Protein AF-A0A150N7F3-F1 (afdb_monomer_lite)

Radius of gyration: 11.74 Å; chains: 1; bounding box: 29×27×26 Å

Sequence (69 aa):
MIKKRKHVANLFFQHGDDAFTVEDASGLKAADLATENDKIDLYVVDSEFNWTFVMTHESGWLGPYFSRR

Foldseek 3Di:
DDQDQQQKKKKDKVVDPDIDIDRRCRVPDPVNVDDPDLQIKMWIAHPVRQKIWIAHSPPPPDGIDIDGD

InterPro domains:
  IPR025454 Protein of unknown function DUF4275 [PF14101] (4-66)

Organism: Geobacillus stearothermophilus (NCBI:txid1422)

pLDDT: mean 82.55, std 13.01, range [37.44, 94.25]

Secondary structure (DSSP, 8-state):
------SSEEEEETT---EEEETTGGG--GGGG--S-TT--EEEEETT-SEEEEE-S-TTTS--EEEE-

Structure (mmCIF, N/CA/C/O backbone):
data_AF-A0A150N7F3-F1
#
_entry.id   AF-A0A150N7F3-F1
#
loop_
_atom_site.group_PDB
_atom_site.id
_atom_site.type_symbol
_atom_site.label_atom_id
_atom_site.label_alt_id
_atom_site.label_comp_id
_atom_site.label_asym_id
_atom_site.label_entity_id
_atom_site.label_seq_id
_atom_site.pdbx_PDB_ins_code
_atom_site.Cartn_x
_atom_site.Cartn_y
_atom_site.Cartn_z
_atom_site.occupancy
_atom_site.B_iso_or_equiv
_atom_site.auth_seq_id
_atom_site.auth_comp_id
_atom_site.auth_asym_id
_atom_site.auth_atom_id
_atom_site.pdbx_PDB_model_num
ATOM 1 N N . MET A 1 1 ? -7.091 14.981 9.354 1.00 41.91 1 MET A N 1
ATOM 2 C CA . MET A 1 1 ? -6.703 13.658 8.812 1.00 41.91 1 MET A CA 1
ATOM 3 C C . MET A 1 1 ? -7.410 12.583 9.625 1.00 41.91 1 MET A C 1
ATOM 5 O O . MET A 1 1 ? -7.229 12.549 10.835 1.00 41.91 1 MET A O 1
ATOM 9 N N . ILE A 1 2 ? -8.265 11.768 9.006 1.00 37.44 2 ILE A N 1
ATOM 10 C CA . ILE A 1 2 ? -8.992 10.693 9.700 1.00 37.44 2 ILE A CA 1
ATOM 11 C C . ILE A 1 2 ? -8.026 9.512 9.876 1.00 37.44 2 ILE A C 1
ATOM 13 O O . ILE A 1 2 ? -7.586 8.931 8.888 1.00 37.44 2 ILE A O 1
ATOM 17 N N . LYS A 1 3 ? -7.671 9.161 11.119 1.00 47.84 3 LYS A N 1
ATOM 18 C CA . LYS A 1 3 ? -6.924 7.929 11.425 1.00 47.84 3 LYS A CA 1
ATOM 19 C C . LYS A 1 3 ? -7.916 6.769 11.520 1.00 47.84 3 LYS A C 1
ATOM 21 O O . LYS A 1 3 ? -8.661 6.685 12.492 1.00 47.84 3 LYS A O 1
ATOM 26 N N . LYS A 1 4 ? -7.937 5.873 10.530 1.00 54.41 4 LYS A N 1
ATOM 27 C CA . LYS A 1 4 ? -8.594 4.564 10.670 1.00 54.41 4 LYS A CA 1
ATOM 28 C C . LYS A 1 4 ? -7.622 3.577 11.312 1.00 54.41 4 LYS A C 1
ATOM 30 O O . LYS A 1 4 ? -6.446 3.558 10.955 1.00 54.41 4 LYS A O 1
ATOM 35 N N . ARG A 1 5 ? -8.110 2.758 12.251 1.00 57.53 5 ARG A N 1
ATOM 36 C CA . ARG A 1 5 ? -7.353 1.603 12.748 1.00 57.53 5 ARG A CA 1
ATOM 37 C C . ARG A 1 5 ? -7.261 0.585 11.617 1.00 57.53 5 ARG A C 1
ATOM 39 O O . ARG A 1 5 ? -8.273 0.005 11.237 1.00 57.53 5 ARG A O 1
ATOM 46 N N . LYS A 1 6 ? -6.067 0.431 11.051 1.00 62.38 6 LYS A N 1
ATOM 47 C CA . LYS A 1 6 ? -5.757 -0.625 10.091 1.00 62.38 6 LYS A CA 1
ATOM 48 C C . LYS A 1 6 ? -5.326 -1.834 10.914 1.00 62.38 6 LYS A C 1
ATOM 50 O O . LYS A 1 6 ? -4.204 -1.854 11.397 1.00 62.38 6 LYS A O 1
ATOM 55 N N . HIS A 1 7 ? -6.243 -2.758 11.180 1.00 73.62 7 HIS A N 1
ATOM 56 C CA . HIS A 1 7 ? -5.850 -4.027 11.791 1.00 73.62 7 HIS A CA 1
ATOM 57 C C . HIS A 1 7 ? -5.178 -4.866 10.708 1.00 73.62 7 HIS A C 1
ATOM 59 O O . HIS A 1 7 ? -3.971 -5.035 10.745 1.00 73.62 7 HIS A O 1
ATOM 65 N N . VAL A 1 8 ? -5.918 -5.186 9.647 1.00 81.62 8 VAL A N 1
ATOM 66 C CA . VAL A 1 8 ? -5.399 -5.917 8.490 1.00 81.62 8 VAL A CA 1
ATOM 67 C C . VAL A 1 8 ? -5.395 -5.026 7.248 1.00 81.62 8 VAL A C 1
ATOM 69 O O . VAL A 1 8 ? -6.343 -4.264 7.030 1.00 81.62 8 VAL A O 1
ATOM 72 N N . ALA A 1 9 ? -4.337 -5.112 6.442 1.00 90.88 9 ALA A N 1
ATOM 73 C CA . ALA A 1 9 ? -4.264 -4.495 5.120 1.00 90.88 9 ALA A CA 1
ATOM 74 C C . ALA A 1 9 ? -3.710 -5.480 4.086 1.00 90.88 9 ALA A C 1
ATOM 76 O O . ALA A 1 9 ? -2.824 -6.268 4.405 1.00 90.88 9 ALA A O 1
ATOM 77 N N . ASN A 1 10 ? -4.206 -5.405 2.852 1.00 94.25 10 ASN A N 1
ATOM 78 C CA . ASN A 1 10 ? -3.695 -6.187 1.727 1.00 94.25 10 ASN A CA 1
ATOM 79 C C . ASN A 1 10 ? -2.959 -5.274 0.749 1.00 94.25 10 ASN A C 1
ATOM 81 O O . ASN A 1 10 ? -3.436 -4.176 0.453 1.00 94.25 10 ASN A O 1
ATOM 85 N N . LEU A 1 11 ? -1.801 -5.727 0.282 1.00 94.25 11 LEU A N 1
ATOM 86 C CA . LEU A 1 11 ? -0.915 -5.031 -0.640 1.00 94.25 11 LEU A CA 1
ATOM 87 C C . LEU A 1 11 ? -0.918 -5.750 -1.987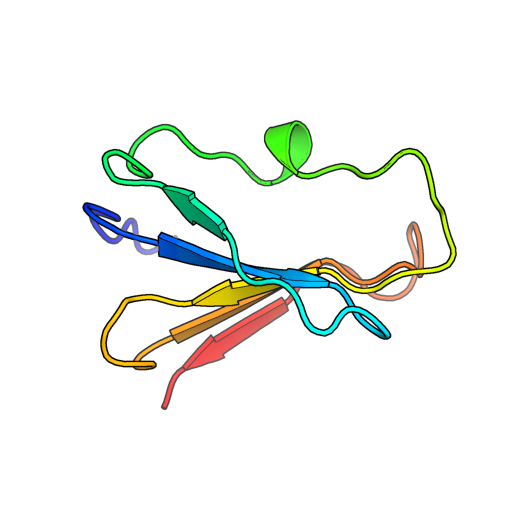 1.00 94.25 11 LEU A C 1
A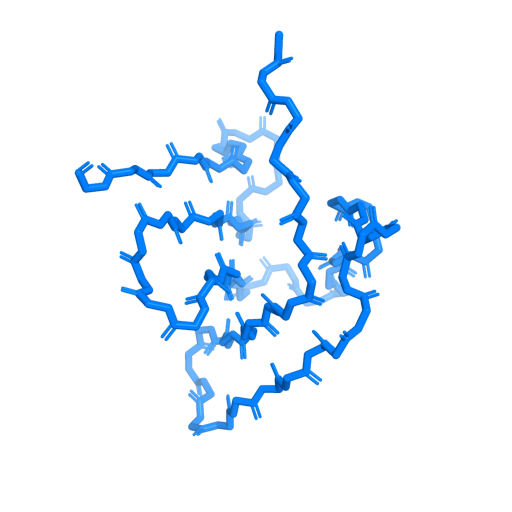TOM 89 O O . LEU A 1 11 ? -0.754 -6.969 -2.032 1.00 94.25 11 LEU A O 1
ATOM 93 N N . PHE A 1 12 ? -1.040 -4.977 -3.061 1.00 94.06 12 PHE A N 1
ATOM 94 C CA . PHE A 1 12 ? -0.956 -5.443 -4.442 1.00 94.06 12 PHE A CA 1
ATOM 95 C C . PHE A 1 12 ? 0.035 -4.577 -5.205 1.00 94.06 12 PHE A C 1
ATOM 97 O O . PHE A 1 12 ? 0.034 -3.355 -5.047 1.00 94.06 12 PHE A O 1
ATOM 104 N N . PHE A 1 13 ? 0.837 -5.199 -6.059 1.00 91.88 13 PHE A N 1
ATOM 105 C CA . PHE A 1 13 ? 1.781 -4.502 -6.922 1.00 91.88 13 PHE A CA 1
ATOM 106 C C . PHE A 1 13 ? 1.259 -4.506 -8.352 1.00 91.88 13 PHE A C 1
ATOM 108 O O . PHE A 1 13 ? 0.777 -5.525 -8.848 1.00 91.88 13 PHE A O 1
ATOM 115 N N . GLN A 1 14 ? 1.364 -3.371 -9.033 1.00 89.56 14 GLN A N 1
ATOM 116 C CA . GLN A 1 14 ? 1.085 -3.301 -10.458 1.00 89.56 14 GLN A CA 1
ATOM 117 C C . GLN A 1 14 ? 1.952 -4.328 -11.202 1.00 89.56 14 GLN A C 1
ATOM 119 O O . GLN A 1 14 ? 3.152 -4.425 -10.957 1.00 89.56 14 GLN A O 1
ATOM 124 N N . HIS A 1 15 ? 1.334 -5.094 -12.105 1.00 89.25 15 HIS A N 1
ATOM 125 C CA . HIS A 1 15 ? 1.963 -6.194 -12.854 1.00 89.25 15 HIS A CA 1
ATOM 126 C C . HIS A 1 15 ? 2.373 -7.426 -12.027 1.00 89.25 15 HIS A C 1
ATOM 128 O O . HIS A 1 15 ? 3.013 -8.322 -12.575 1.00 89.25 15 HIS A O 1
ATOM 134 N N . GLY A 1 16 ? 2.006 -7.491 -10.744 1.00 87.94 16 GLY A N 1
ATOM 135 C CA . GLY A 1 16 ? 2.171 -8.678 -9.909 1.00 87.94 16 GLY A CA 1
ATOM 136 C C . GLY A 1 16 ? 0.865 -9.455 -9.750 1.00 87.94 16 GLY A C 1
ATOM 137 O O . GLY A 1 16 ? -0.202 -8.856 -9.626 1.00 87.94 16 GLY A O 1
ATOM 138 N N . ASP A 1 17 ? 0.970 -10.783 -9.705 1.00 93.50 17 ASP A N 1
ATOM 139 C CA . ASP A 1 17 ? -0.150 -11.681 -9.379 1.00 93.50 17 ASP A CA 1
ATOM 140 C C . ASP A 1 17 ? -0.212 -12.022 -7.877 1.00 93.50 17 ASP A C 1
ATOM 142 O O . ASP A 1 17 ? -1.193 -12.589 -7.394 1.00 93.50 17 ASP A O 1
ATOM 146 N N . ASP A 1 18 ? 0.829 -11.653 -7.127 1.00 92.38 18 ASP A N 1
ATOM 147 C CA . ASP A 1 18 ? 0.930 -11.895 -5.693 1.00 92.38 18 ASP A CA 1
ATOM 148 C C . ASP A 1 18 ? 0.242 -10.796 -4.872 1.00 92.38 18 ASP A C 1
ATOM 150 O O . ASP A 1 18 ? 0.261 -9.608 -5.214 1.00 92.38 18 ASP A O 1
ATOM 154 N N . ALA A 1 19 ? -0.308 -11.200 -3.727 1.00 91.62 19 ALA A N 1
ATOM 155 C CA . ALA A 1 19 ? -0.860 -10.303 -2.722 1.00 91.62 19 ALA A CA 1
ATOM 156 C C . ALA A 1 19 ? -0.227 -10.579 -1.357 1.00 91.62 19 ALA A C 1
ATOM 158 O O . ALA A 1 19 ? -0.037 -11.732 -0.965 1.00 91.62 19 ALA A O 1
ATOM 159 N N . PHE A 1 20 ? 0.056 -9.513 -0.610 1.00 92.62 20 PHE A N 1
ATOM 160 C CA . PHE A 1 20 ? 0.645 -9.610 0.725 1.00 92.62 20 PHE A CA 1
ATOM 161 C C . PHE A 1 20 ? -0.319 -9.067 1.769 1.00 92.62 20 PHE A C 1
ATOM 163 O O . PHE A 1 20 ? -0.846 -7.966 1.624 1.00 92.62 20 PHE A O 1
ATOM 170 N N . THR A 1 21 ? -0.515 -9.812 2.852 1.00 93.56 21 THR A N 1
ATOM 171 C CA . THR A 1 21 ? -1.350 -9.382 3.976 1.00 93.56 21 THR A CA 1
ATOM 172 C C . THR A 1 21 ? -0.474 -8.923 5.135 1.00 93.56 21 THR A C 1
ATOM 174 O O . THR A 1 21 ? 0.444 -9.622 5.557 1.00 93.56 21 THR A O 1
ATOM 177 N N . VAL A 1 22 ? -0.782 -7.745 5.671 1.00 91.06 22 VAL A N 1
ATOM 178 C CA . VAL A 1 22 ? -0.170 -7.192 6.882 1.00 91.06 22 VAL A CA 1
ATOM 179 C C . VAL A 1 22 ? -1.201 -7.273 8.002 1.00 91.06 22 VAL A C 1
ATOM 181 O O . VAL A 1 22 ? -2.192 -6.544 7.974 1.00 91.06 22 VAL A O 1
ATOM 184 N N . GLU A 1 23 ? -0.982 -8.169 8.968 1.00 86.38 23 GLU A N 1
ATOM 185 C CA . GLU A 1 23 ? -1.941 -8.474 10.047 1.00 86.38 23 GLU A CA 1
ATOM 186 C C . GLU A 1 23 ? -1.999 -7.426 11.173 1.00 86.38 23 GLU A C 1
ATOM 188 O O . GLU A 1 23 ? -2.996 -7.362 11.892 1.00 86.38 23 GLU A O 1
ATOM 193 N N . ASP A 1 24 ? -0.959 -6.595 11.314 1.00 87.69 24 ASP A N 1
ATOM 194 C CA . ASP A 1 24 ? -0.943 -5.406 12.176 1.00 87.69 24 ASP A CA 1
ATOM 195 C C . ASP A 1 24 ? -0.448 -4.191 11.385 1.00 87.69 24 ASP A C 1
ATOM 197 O O . ASP A 1 24 ? 0.690 -3.731 11.497 1.00 87.69 24 ASP A O 1
ATOM 201 N N . ALA A 1 25 ? -1.324 -3.663 10.534 1.00 86.69 25 ALA A N 1
ATOM 202 C CA . ALA A 1 25 ? -0.998 -2.521 9.683 1.00 86.69 25 ALA A CA 1
ATOM 203 C C . ALA A 1 25 ? -1.149 -1.166 10.408 1.00 86.69 25 ALA A C 1
ATOM 205 O O . ALA A 1 25 ? -1.108 -0.107 9.771 1.00 86.69 25 ALA A O 1
ATOM 206 N N . SER A 1 26 ? -1.334 -1.166 11.733 1.00 85.50 26 SER A N 1
ATOM 207 C CA . SER A 1 26 ? -1.634 0.041 12.513 1.00 85.50 26 SER A CA 1
ATOM 208 C C . SER A 1 26 ? -0.472 1.040 12.517 1.00 85.50 26 SER A C 1
ATOM 210 O O . SER A 1 26 ? -0.695 2.255 12.535 1.00 85.50 26 SER A O 1
ATOM 212 N N . GLY A 1 27 ? 0.756 0.521 12.436 1.00 86.00 27 GLY A N 1
ATOM 213 C CA . GLY A 1 27 ? 1.994 1.286 12.323 1.00 86.00 27 GLY A CA 1
ATOM 214 C C . GLY A 1 27 ? 2.448 1.576 10.893 1.00 86.00 27 GLY A C 1
ATOM 215 O O . GLY A 1 27 ? 3.390 2.347 10.736 1.00 86.00 27 GLY A O 1
ATOM 216 N N . LEU A 1 28 ? 1.793 1.008 9.872 1.00 86.12 28 LEU A N 1
ATOM 217 C CA . LEU A 1 28 ? 2.244 1.073 8.481 1.00 86.12 28 LEU A CA 1
ATOM 218 C C . LEU A 1 28 ? 2.123 2.496 7.915 1.00 86.12 28 LEU A C 1
ATOM 220 O O . LEU A 1 28 ? 1.015 3.030 7.740 1.00 86.12 28 LEU A O 1
ATOM 224 N N . LYS A 1 29 ? 3.268 3.107 7.605 1.00 86.94 29 LYS A N 1
ATOM 225 C CA . LYS A 1 29 ? 3.382 4.439 7.002 1.00 86.94 29 LYS A CA 1
ATOM 226 C C . LYS A 1 29 ? 3.660 4.315 5.512 1.00 86.94 29 LYS A C 1
ATOM 228 O O . LYS A 1 29 ? 4.248 3.352 5.046 1.00 86.94 29 LYS A O 1
ATOM 233 N N . ALA A 1 30 ? 3.299 5.355 4.763 1.00 82.94 30 ALA A N 1
ATOM 234 C CA . ALA A 1 30 ? 3.612 5.430 3.337 1.00 82.94 30 ALA A CA 1
ATOM 235 C C . ALA A 1 30 ? 5.125 5.312 3.064 1.00 82.94 30 ALA A C 1
ATOM 237 O O . ALA A 1 30 ? 5.518 4.669 2.106 1.00 82.94 30 ALA A O 1
ATOM 238 N N . ALA A 1 31 ? 5.974 5.872 3.932 1.00 83.56 31 ALA A N 1
ATOM 239 C CA . ALA A 1 31 ? 7.428 5.765 3.793 1.00 83.56 31 ALA A CA 1
ATOM 240 C C . ALA A 1 31 ? 7.950 4.319 3.896 1.00 83.56 31 ALA A C 1
ATOM 242 O O . ALA A 1 31 ? 8.975 4.015 3.300 1.00 83.56 31 ALA A O 1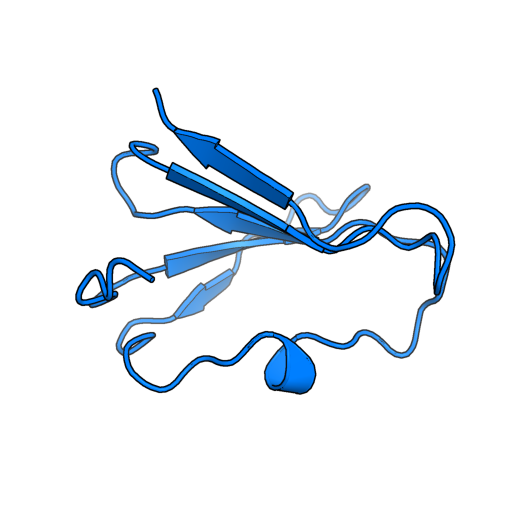
ATOM 243 N N . ASP A 1 32 ? 7.234 3.434 4.599 1.00 84.25 32 ASP A N 1
ATOM 244 C CA . ASP A 1 32 ? 7.598 2.015 4.729 1.00 84.25 32 ASP A CA 1
ATOM 245 C C . 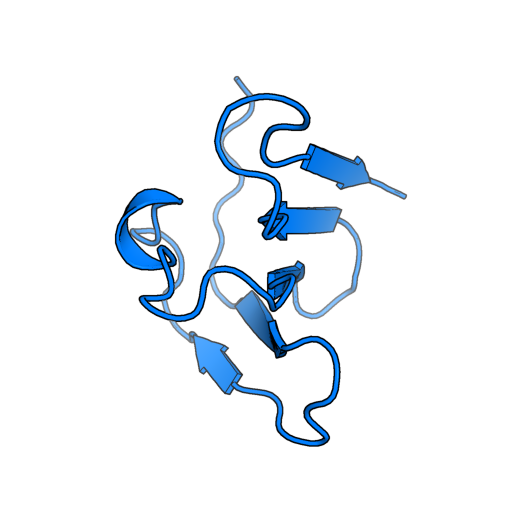ASP A 1 32 ? 7.266 1.218 3.453 1.00 84.25 32 ASP A C 1
ATOM 247 O O . ASP A 1 32 ? 7.674 0.072 3.302 1.00 84.25 32 ASP A O 1
ATOM 251 N N . LEU A 1 33 ? 6.492 1.825 2.550 1.00 81.00 33 LEU A N 1
ATOM 252 C CA . LEU A 1 33 ? 6.009 1.244 1.301 1.00 81.00 33 LEU A CA 1
ATOM 253 C C . LEU A 1 33 ? 6.751 1.776 0.073 1.00 81.00 33 LEU A C 1
ATOM 255 O O . LEU A 1 33 ? 6.421 1.396 -1.049 1.00 81.00 33 LEU A O 1
ATOM 259 N N . ALA A 1 34 ? 7.723 2.668 0.281 1.00 73.44 34 ALA A N 1
ATOM 260 C CA . ALA A 1 34 ? 8.550 3.188 -0.789 1.00 73.44 34 ALA A CA 1
ATOM 261 C C . ALA A 1 34 ? 9.305 2.025 -1.442 1.00 73.44 34 ALA A C 1
ATOM 263 O O . ALA A 1 34 ? 10.142 1.372 -0.820 1.00 73.44 34 ALA A O 1
ATOM 264 N N . THR A 1 35 ? 8.965 1.751 -2.695 1.00 66.50 35 THR A N 1
ATOM 265 C CA . THR A 1 35 ? 9.616 0.727 -3.506 1.00 66.50 35 THR A CA 1
ATOM 266 C C . THR A 1 35 ? 10.853 1.336 -4.167 1.00 66.50 35 THR A C 1
ATOM 268 O O . THR A 1 35 ? 10.806 2.469 -4.642 1.00 66.50 35 THR A O 1
ATOM 271 N N . GLU A 1 36 ? 11.963 0.592 -4.220 1.00 64.25 36 GLU A N 1
ATOM 272 C CA . GLU A 1 36 ? 13.147 0.989 -5.005 1.00 64.25 36 GLU A CA 1
ATOM 273 C C . GLU A 1 36 ? 12.861 1.010 -6.516 1.00 64.25 36 GLU A C 1
ATOM 275 O O . GLU A 1 36 ? 13.594 1.624 -7.286 1.00 64.25 36 GLU A O 1
ATOM 280 N N . ASN A 1 37 ? 11.791 0.337 -6.944 1.00 69.00 37 ASN A N 1
ATOM 281 C CA . ASN A 1 37 ? 11.347 0.282 -8.323 1.00 69.00 37 ASN A CA 1
ATOM 282 C C . ASN A 1 37 ? 10.405 1.460 -8.615 1.00 69.00 37 ASN A C 1
ATOM 284 O O . ASN A 1 37 ? 9.242 1.470 -8.207 1.00 69.00 37 ASN A O 1
ATOM 288 N N . ASP A 1 38 ? 10.921 2.438 -9.352 1.00 70.75 38 ASP A N 1
ATOM 289 C CA . ASP A 1 38 ? 10.269 3.686 -9.759 1.00 70.75 38 ASP A CA 1
ATOM 290 C C . ASP A 1 38 ? 9.256 3.514 -10.903 1.00 70.75 38 ASP A C 1
ATOM 292 O O . ASP A 1 38 ? 8.866 4.491 -11.542 1.00 70.75 38 ASP A O 1
ATOM 296 N N . LYS A 1 39 ? 8.832 2.275 -11.189 1.00 81.75 3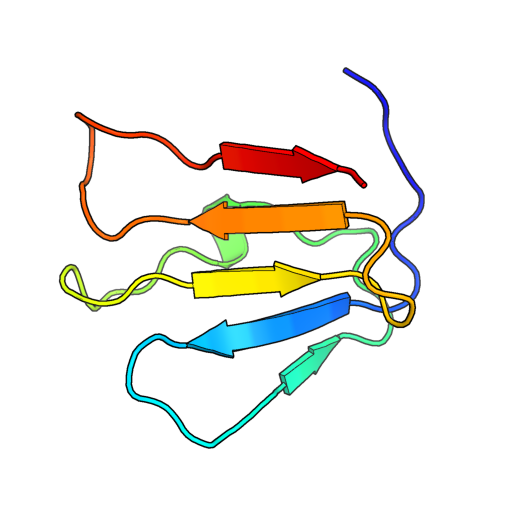9 LYS A N 1
ATOM 297 C CA . LYS A 1 39 ? 7.954 1.938 -12.325 1.00 81.75 39 LYS A CA 1
ATOM 298 C C . LYS A 1 39 ? 6.728 1.116 -11.956 1.00 81.75 39 LYS A C 1
ATOM 300 O O . LYS A 1 39 ? 6.059 0.616 -12.857 1.00 81.75 39 LYS A O 1
ATOM 305 N N . ILE A 1 40 ? 6.459 0.925 -10.667 1.00 87.69 40 ILE A N 1
ATOM 306 C CA . ILE A 1 40 ? 5.314 0.135 -10.210 1.00 87.69 40 ILE A CA 1
ATOM 307 C C . ILE A 1 40 ? 4.449 0.933 -9.246 1.00 87.69 40 ILE A C 1
ATOM 309 O O . ILE A 1 40 ? 4.944 1.535 -8.293 1.00 87.69 40 ILE A O 1
ATOM 313 N N . ASP A 1 41 ? 3.144 0.895 -9.478 1.00 90.38 41 ASP A N 1
ATOM 314 C CA . ASP A 1 41 ? 2.176 1.371 -8.504 1.00 90.38 41 ASP A CA 1
ATOM 315 C C . ASP A 1 41 ? 1.930 0.290 -7.434 1.00 90.38 41 ASP A C 1
ATOM 317 O O . ASP A 1 41 ? 1.867 -0.910 -7.721 1.00 90.38 41 ASP A O 1
ATOM 321 N N . LEU A 1 42 ? 1.759 0.715 -6.185 1.00 92.00 42 LEU A N 1
ATOM 322 C CA . LEU A 1 42 ? 1.378 -0.128 -5.056 1.00 92.00 42 LEU A CA 1
ATOM 323 C C . LEU A 1 42 ? -0.022 0.255 -4.575 1.00 92.00 42 LEU A C 1
ATOM 325 O O . LEU A 1 42 ? -0.316 1.422 -4.312 1.00 92.00 42 LEU A O 1
ATOM 329 N N . TYR A 1 43 ? -0.861 -0.748 -4.355 1.00 93.00 43 TYR A N 1
ATOM 330 C CA . TYR A 1 43 ? -2.209 -0.589 -3.827 1.00 93.00 43 TYR A CA 1
ATOM 331 C C . TYR A 1 43 ? -2.291 -1.205 -2.438 1.00 93.00 43 TYR A C 1
ATOM 333 O O . TYR A 1 43 ? -1.909 -2.353 -2.240 1.00 93.00 43 TYR A O 1
ATOM 341 N N . VAL A 1 44 ? -2.831 -0.456 -1.483 1.00 93.44 44 VAL A N 1
ATOM 342 C CA . VAL A 1 44 ? -3.105 -0.913 -0.121 1.00 93.44 44 VAL A CA 1
ATOM 343 C C . VAL A 1 44 ? -4.593 -0.788 0.143 1.00 93.44 44 VAL A C 1
ATOM 345 O O . VAL A 1 44 ? -5.152 0.302 0.028 1.00 93.44 44 VAL A O 1
ATOM 348 N N . VAL A 1 45 ? -5.235 -1.876 0.542 1.00 93.00 45 VAL A N 1
ATOM 349 C CA . VAL A 1 45 ? -6.676 -1.914 0.830 1.00 93.00 45 VAL A CA 1
ATOM 350 C C . VAL A 1 45 ? -6.939 -2.504 2.206 1.00 93.00 45 VAL A C 1
ATOM 352 O O . VAL A 1 45 ? -6.120 -3.266 2.724 1.00 93.00 45 VAL A O 1
ATOM 355 N N . ASP A 1 46 ? -8.085 -2.191 2.806 1.00 92.31 46 ASP A N 1
ATOM 356 C CA . ASP A 1 46 ? -8.612 -3.030 3.883 1.00 92.31 46 ASP A CA 1
ATOM 357 C C . ASP A 1 46 ? -9.237 -4.317 3.338 1.00 92.31 46 ASP A C 1
ATOM 359 O O . ASP A 1 46 ? -9.573 -4.417 2.160 1.00 92.31 46 ASP A O 1
ATOM 363 N N . SER A 1 47 ? -9.430 -5.303 4.215 1.00 89.56 47 SER A N 1
ATOM 364 C CA . SER A 1 47 ? -9.976 -6.622 3.864 1.00 89.56 47 SER A CA 1
ATOM 365 C C . SER A 1 47 ? -11.355 -6.582 3.201 1.00 89.56 47 SER A C 1
ATOM 367 O O . SER A 1 47 ? -11.718 -7.505 2.480 1.00 89.56 47 SER A O 1
ATOM 369 N N . GLU A 1 48 ? -12.123 -5.523 3.441 1.00 91.69 48 GLU A N 1
ATOM 370 C CA . GLU A 1 48 ? -13.462 -5.327 2.885 1.00 91.69 48 GLU A CA 1
ATOM 371 C C . GLU A 1 48 ? -13.481 -4.386 1.667 1.00 91.69 48 GLU A C 1
ATOM 373 O O . GLU A 1 48 ? -14.548 -4.128 1.112 1.00 91.69 48 GLU A O 1
ATOM 378 N N . PHE A 1 49 ? -12.323 -3.871 1.233 1.00 90.25 49 PHE A N 1
ATOM 379 C CA . PHE A 1 49 ? -12.207 -2.914 0.125 1.00 90.25 49 PHE A CA 1
ATOM 380 C C . PHE A 1 49 ? -13.075 -1.651 0.310 1.00 90.25 49 PHE A C 1
ATOM 382 O O . PHE A 1 49 ? -13.602 -1.082 -0.650 1.00 90.25 49 PHE A O 1
ATOM 389 N N . ASN A 1 50 ? -13.230 -1.185 1.552 1.00 92.38 50 ASN A N 1
ATOM 390 C CA . ASN A 1 50 ? -13.898 0.078 1.861 1.00 92.38 50 ASN A CA 1
ATOM 391 C C . ASN A 1 50 ? -13.031 1.285 1.482 1.00 92.38 50 ASN A C 1
ATOM 393 O O . ASN A 1 50 ? -13.553 2.372 1.207 1.00 92.38 50 ASN A O 1
ATOM 397 N N . TRP A 1 51 ? -11.708 1.123 1.521 1.00 91.69 51 TRP A N 1
ATOM 398 C CA . TRP A 1 51 ? -10.758 2.142 1.103 1.00 91.69 51 TRP A CA 1
ATOM 399 C C . TRP A 1 51 ? -9.555 1.556 0.373 1.00 91.69 51 TRP A C 1
ATOM 401 O O . TRP A 1 51 ? -9.144 0.420 0.597 1.00 91.69 51 TRP A O 1
ATOM 411 N N . THR A 1 52 ? -8.958 2.388 -0.475 1.00 92.56 52 THR A N 1
ATOM 412 C CA . THR A 1 52 ? -7.738 2.075 -1.212 1.00 92.56 52 THR A CA 1
ATOM 413 C C . THR A 1 52 ? -6.779 3.242 -1.082 1.00 92.56 52 THR A C 1
ATOM 415 O O . THR A 1 52 ? -7.110 4.377 -1.415 1.00 92.56 52 THR A O 1
ATOM 418 N N . PHE A 1 53 ? -5.581 2.964 -0.596 1.00 92.31 53 PHE A N 1
ATOM 419 C CA . PHE A 1 53 ? -4.444 3.857 -0.693 1.00 92.31 53 PHE A CA 1
ATOM 420 C C . PHE A 1 53 ? -3.588 3.412 -1.877 1.00 92.31 53 PHE A C 1
ATOM 422 O O . PHE A 1 53 ? -3.238 2.241 -1.966 1.00 92.31 53 PHE A O 1
ATOM 429 N N . VAL A 1 54 ? -3.270 4.329 -2.781 1.00 91.38 54 VAL A N 1
ATOM 430 C CA . VAL A 1 54 ? -2.435 4.062 -3.955 1.00 91.38 54 VAL A CA 1
ATOM 431 C C . VAL A 1 54 ? -1.148 4.845 -3.794 1.00 91.38 54 VAL A C 1
ATOM 433 O O . VAL A 1 54 ? -1.199 6.055 -3.592 1.00 91.38 54 VAL A O 1
ATOM 436 N N . MET A 1 55 ? -0.012 4.170 -3.880 1.00 90.31 55 MET A N 1
ATOM 437 C CA . MET A 1 55 ? 1.292 4.792 -4.052 1.00 90.31 55 MET A CA 1
ATOM 438 C C . MET A 1 55 ? 1.695 4.624 -5.510 1.00 90.31 55 MET A C 1
ATOM 440 O O . MET A 1 55 ? 1.917 3.512 -5.968 1.00 90.31 55 MET A O 1
ATOM 444 N N . THR A 1 56 ? 1.723 5.731 -6.235 1.00 88.88 56 THR A N 1
ATOM 445 C CA . THR A 1 56 ? 2.099 5.784 -7.645 1.00 88.88 56 THR A CA 1
ATOM 446 C C . THR A 1 56 ? 3.614 5.770 -7.803 1.00 88.88 56 THR A C 1
ATOM 448 O O . THR A 1 56 ? 4.351 6.249 -6.938 1.00 88.88 56 THR A O 1
ATOM 451 N N . HIS A 1 57 ? 4.071 5.274 -8.945 1.00 86.19 57 HIS A N 1
ATOM 452 C CA . HIS A 1 57 ? 5.474 5.337 -9.343 1.00 86.19 57 HIS A CA 1
ATOM 453 C C . HIS A 1 57 ? 5.930 6.764 -9.725 1.00 86.19 57 HIS A C 1
ATOM 455 O O . HIS A 1 57 ? 7.121 7.081 -9.703 1.00 86.19 57 HIS A O 1
ATOM 461 N N . GLU A 1 58 ? 4.982 7.656 -10.037 1.00 79.19 58 GLU A N 1
ATOM 462 C CA . GLU A 1 58 ? 5.244 9.043 -10.428 1.00 79.19 58 GLU A CA 1
ATOM 463 C C . GLU A 1 58 ? 5.715 9.912 -9.251 1.00 79.19 58 GLU A C 1
ATOM 465 O O . GLU A 1 58 ? 4.972 10.685 -8.639 1.00 79.19 58 GLU A O 1
ATOM 470 N N . SER A 1 59 ? 7.006 9.806 -8.952 1.00 68.69 59 SER A N 1
ATOM 471 C CA . SER A 1 59 ? 7.674 10.553 -7.890 1.00 68.69 59 SER A CA 1
ATOM 472 C C . SER A 1 59 ? 7.543 12.070 -8.090 1.00 68.69 59 SER A C 1
ATOM 474 O O . SER A 1 59 ? 8.152 12.655 -8.982 1.00 68.69 59 SER A O 1
ATOM 476 N N . GLY A 1 60 ? 6.775 12.732 -7.220 1.00 64.38 60 GLY A N 1
ATOM 477 C CA .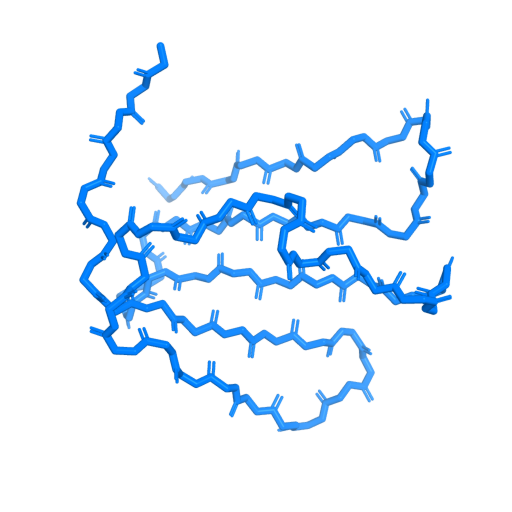 GLY A 1 60 ? 6.742 14.196 -7.101 1.00 64.38 60 GLY A CA 1
ATOM 478 C C . GLY A 1 60 ? 5.763 14.940 -8.015 1.00 64.38 60 GLY A C 1
ATOM 479 O O . GLY A 1 60 ? 5.601 16.146 -7.831 1.00 64.38 60 GLY A O 1
ATOM 480 N N . TRP A 1 61 ? 5.076 14.257 -8.938 1.00 69.00 61 TRP A N 1
ATOM 481 C CA . TRP A 1 61 ? 4.058 14.880 -9.798 1.00 69.00 61 TRP A CA 1
ATOM 482 C C . TRP A 1 61 ? 2.640 14.458 -9.408 1.00 69.00 61 TRP A C 1
ATOM 484 O O . TRP A 1 61 ? 1.775 15.307 -9.181 1.00 69.00 61 TRP A O 1
ATOM 494 N N . LEU A 1 62 ? 2.419 13.156 -9.249 1.00 74.06 62 LEU A N 1
ATOM 495 C CA . LEU A 1 62 ? 1.145 12.579 -8.850 1.00 74.06 62 LEU A CA 1
ATOM 496 C C . LEU A 1 62 ? 1.390 11.781 -7.573 1.00 74.06 62 LEU A C 1
ATOM 498 O O . LEU A 1 62 ? 2.054 10.755 -7.587 1.00 74.06 62 LEU A O 1
ATOM 502 N N . GLY A 1 63 ? 0.968 12.346 -6.440 1.00 71.38 63 GLY A N 1
ATOM 503 C CA . GLY A 1 63 ? 1.271 11.813 -5.112 1.00 71.38 63 GLY A CA 1
ATOM 504 C C . GLY A 1 63 ? 0.404 10.616 -4.733 1.00 71.38 63 GLY A C 1
ATOM 505 O O . GLY A 1 63 ? -0.557 10.304 -5.424 1.00 71.38 63 GLY A O 1
ATOM 506 N N . PRO A 1 64 ? 0.680 9.968 -3.592 1.00 84.62 64 PRO A N 1
ATOM 507 C CA . PRO A 1 64 ? -0.158 8.872 -3.157 1.00 84.62 64 PRO A CA 1
ATOM 508 C C . PRO A 1 64 ? -1.596 9.341 -2.897 1.00 84.62 64 PRO A C 1
ATOM 510 O O . PRO A 1 64 ? -1.830 10.374 -2.259 1.00 84.62 64 PRO A O 1
ATOM 513 N N . TYR A 1 65 ? -2.563 8.555 -3.359 1.00 88.38 65 TYR A N 1
ATOM 514 C CA . TYR A 1 65 ? -3.982 8.888 -3.300 1.00 88.38 65 TYR A CA 1
ATOM 515 C C . TYR A 1 65 ? -4.727 7.999 -2.324 1.00 88.38 65 TYR A C 1
ATOM 517 O O . TYR A 1 65 ? -4.366 6.849 -2.087 1.00 88.38 65 TYR A O 1
ATOM 525 N N . PHE A 1 66 ? -5.816 8.534 -1.783 1.00 90.69 66 PHE A N 1
ATOM 526 C CA . PHE A 1 66 ? -6.766 7.760 -1.005 1.00 90.69 66 PHE A CA 1
ATOM 527 C C . PHE A 1 66 ? -8.121 7.804 -1.696 1.00 90.69 66 PHE A C 1
ATOM 529 O O . PHE A 1 66 ? -8.696 8.876 -1.880 1.00 90.69 66 PHE A O 1
ATOM 536 N N . SER A 1 67 ? -8.626 6.634 -2.056 1.00 90.06 67 SER A N 1
ATOM 537 C CA . SER A 1 67 ? -9.973 6.441 -2.567 1.00 90.06 67 SER A CA 1
ATOM 538 C C . SER A 1 67 ? -10.817 5.729 -1.520 1.00 90.06 67 SER A C 1
ATOM 540 O O . SER A 1 67 ? -10.328 4.901 -0.747 1.00 90.06 67 SER A O 1
ATOM 542 N N . ARG A 1 68 ? -12.099 6.068 -1.480 1.00 89.00 68 ARG A N 1
ATOM 543 C CA . ARG A 1 68 ? -13.083 5.446 -0.600 1.00 89.00 68 ARG A CA 1
ATOM 544 C C . ARG A 1 68 ? -14.328 5.147 -1.415 1.00 89.00 68 ARG A C 1
ATOM 546 O O . ARG A 1 68 ? -14.698 5.956 -2.265 1.00 89.00 68 ARG A O 1
ATOM 553 N N . ARG A 1 69 ? -14.957 4.014 -1.122 1.00 81.12 69 ARG A N 1
ATOM 554 C CA . ARG A 1 69 ? -16.280 3.686 -1.648 1.00 81.12 69 ARG A CA 1
ATOM 555 C C . ARG A 1 69 ? -17.382 4.508 -0.972 1.00 81.12 69 ARG A C 1
ATOM 557 O O . ARG A 1 69 ? -17.213 4.916 0.212 1.00 81.12 69 ARG A O 1
#